Protein AF-A0AAD3SK87-F1 (afdb_monomer)

pLDDT: mean 83.43, std 12.81, range [37.31, 96.31]

InterPro domains:
  IPR001406 Pseudouridine synthase I, TruA [PTHR11142] (6-130)
  IPR020095 Pseudouridine synthase I, TruA, C-terminal [G3DSA:3.30.70.660] (1-138)
  IPR020097 Pseudouridine synthase I, TruA, alpha/beta domain [PF01416] (8-60)
  IPR020103 Pseudouridine synthase, catalytic domain superfamily [SSF55120] (6-70)

Solvent-accessible surface area (backbone atoms only — not comparable to full-atom values): 9864 Å² total; per-residue (Å²): 134,84,86,84,68,90,78,82,90,83,88,86,85,72,97,74,78,61,90,64,43,68,32,27,54,53,24,39,54,51,36,32,76,69,68,46,38,64,74,64,52,71,60,47,59,71,38,93,87,46,89,69,91,65,48,72,41,82,63,84,80,70,73,88,88,77,83,85,83,71,76,74,92,53,91,87,65,82,78,60,69,67,61,55,52,67,77,67,33,66,67,58,53,51,51,52,50,48,45,40,62,71,52,46,45,70,60,41,53,74,60,63,46,63,85,37,74,66,45,35,57,49,52,52,50,45,74,74,68,56,66,68,59,65,72,60,53,50,52,52,50,54,54,49,52,64,48,58,76,69,53,86,129

Mean predicted aligned error: 8.5 Å

Secondary structure (DSSP, 8-state):
---S----------S---TTHHHHHHHHHHHHHTTSS-TTHHHHTTSTT---------STT-------------TT----HHHHHHHT-HHHHHHHHHHIIIIIHHHHGGG--TTSTTHHHHHHHHHHH-PPPHHHHHHHHHHHHHHHTTS--

Structure (mmCIF, N/CA/C/O backbone):
data_AF-A0AAD3SK87-F1
#
_entry.id   AF-A0AAD3SK87-F1
#
loop_
_atom_site.group_PDB
_atom_site.id
_atom_site.type_symbol
_atom_site.label_atom_id
_atom_site.label_alt_id
_atom_site.label_comp_id
_atom_site.label_asym_id
_atom_site.label_entity_id
_atom_site.label_seq_id
_atom_site.pdbx_PDB_ins_code
_atom_site.Cartn_x
_atom_site.Cartn_y
_atom_site.Cartn_z
_atom_site.occupancy
_atom_site.B_iso_or_equiv
_atom_site.auth_seq_id
_atom_site.auth_comp_id
_atom_site.auth_asym_id
_atom_site.auth_atom_id
_atom_site.pdbx_PDB_model_num
ATOM 1 N N . MET A 1 1 ? -19.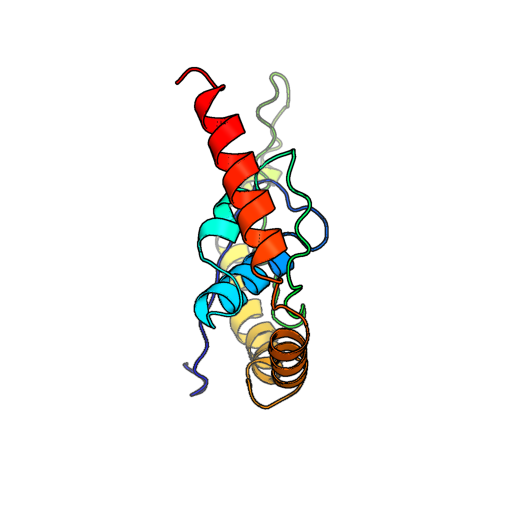352 -12.288 7.293 1.00 37.31 1 MET A N 1
ATOM 2 C CA . MET A 1 1 ? -20.092 -12.486 6.029 1.00 37.31 1 MET A CA 1
ATOM 3 C C . MET A 1 1 ? -19.188 -12.033 4.893 1.00 37.31 1 MET A C 1
ATOM 5 O O . MET A 1 1 ? -18.880 -10.851 4.836 1.00 37.31 1 MET A O 1
ATOM 9 N N . SER A 1 2 ? -18.668 -12.951 4.073 1.00 41.00 2 SER A N 1
ATOM 10 C CA . SER A 1 2 ? -17.832 -12.582 2.925 1.00 41.00 2 SER A CA 1
ATOM 11 C C . SER A 1 2 ? -18.737 -12.087 1.797 1.00 41.00 2 SER A C 1
ATOM 13 O O . SER A 1 2 ? -19.641 -12.788 1.355 1.00 41.00 2 SER A O 1
ATOM 15 N N . LEU A 1 3 ? -18.517 -10.859 1.336 1.00 53.44 3 LEU A N 1
ATOM 16 C CA . LEU A 1 3 ? -19.297 -10.201 0.281 1.00 53.44 3 LEU A CA 1
ATOM 17 C C . LEU A 1 3 ? -19.105 -10.820 -1.126 1.00 53.44 3 LEU A C 1
ATOM 19 O O . LEU A 1 3 ? -19.294 -10.137 -2.122 1.00 53.44 3 LEU A O 1
ATOM 23 N N . GLY A 1 4 ? -18.654 -12.075 -1.251 1.00 61.66 4 GLY A N 1
ATOM 24 C CA . GLY A 1 4 ? -18.281 -12.689 -2.541 1.00 61.66 4 GLY A CA 1
ATOM 25 C C . GLY A 1 4 ? -17.089 -12.021 -3.252 1.00 61.66 4 GLY A C 1
ATOM 26 O O . GLY A 1 4 ? -16.638 -12.488 -4.294 1.00 61.66 4 GLY A O 1
ATOM 27 N N . MET A 1 5 ? -16.552 -10.946 -2.677 1.00 64.06 5 MET A N 1
ATOM 28 C CA . MET A 1 5 ? -15.468 -10.138 -3.220 1.00 64.06 5 MET A CA 1
ATOM 29 C C . MET A 1 5 ? -14.125 -10.758 -2.834 1.00 64.06 5 MET A C 1
ATOM 31 O O . MET A 1 5 ? -13.844 -10.962 -1.652 1.00 64.06 5 MET A O 1
ATOM 35 N N . ARG A 1 6 ? -13.288 -11.069 -3.829 1.00 80.81 6 ARG A N 1
ATOM 36 C CA . ARG A 1 6 ? -11.937 -11.604 -3.609 1.00 80.81 6 ARG A CA 1
ATOM 37 C C . ARG A 1 6 ? -10.969 -10.452 -3.360 1.00 80.81 6 ARG A C 1
ATOM 39 O O . ARG A 1 6 ? -10.445 -9.879 -4.309 1.00 80.81 6 ARG A O 1
ATOM 46 N N . TYR A 1 7 ? -10.727 -10.134 -2.095 1.00 85.50 7 TYR A N 1
ATOM 47 C CA . TYR A 1 7 ? -9.717 -9.163 -1.681 1.00 85.50 7 TYR A CA 1
ATOM 48 C C . TYR A 1 7 ? -8.745 -9.788 -0.678 1.00 85.50 7 TYR A C 1
ATOM 50 O O . TYR A 1 7 ? -9.027 -10.825 -0.077 1.00 85.50 7 TYR A O 1
ATOM 58 N N . VAL A 1 8 ? -7.591 -9.145 -0.508 1.00 88.19 8 VAL A N 1
ATOM 59 C CA . VAL A 1 8 ? -6.614 -9.477 0.532 1.00 88.19 8 VAL A CA 1
ATOM 60 C C . VAL A 1 8 ? -6.527 -8.288 1.474 1.00 88.19 8 VAL A C 1
ATOM 62 O O . VAL A 1 8 ? -6.314 -7.161 1.032 1.00 88.19 8 VAL A O 1
ATOM 65 N N . GLU A 1 9 ? -6.705 -8.535 2.767 1.00 89.38 9 GLU A N 1
ATOM 66 C CA . GLU A 1 9 ? -6.513 -7.521 3.797 1.00 89.38 9 GLU A CA 1
ATOM 67 C C . GLU A 1 9 ? -5.031 -7.444 4.180 1.00 89.38 9 GLU A C 1
ATOM 69 O O . GLU A 1 9 ? -4.396 -8.4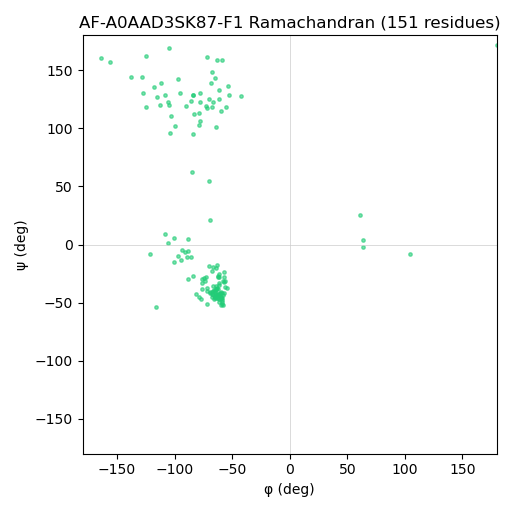60 4.468 1.00 89.38 9 GLU A O 1
ATOM 74 N N . LEU A 1 10 ? -4.473 -6.232 4.170 1.00 92.94 10 LEU A N 1
ATOM 75 C CA . LEU A 1 10 ? -3.097 -5.962 4.577 1.00 92.94 10 LEU A CA 1
ATOM 76 C C . LEU A 1 10 ? -3.115 -5.127 5.855 1.00 92.94 10 LEU A C 1
ATOM 78 O O . LEU A 1 10 ? -3.619 -4.006 5.855 1.00 92.94 10 LEU A O 1
ATOM 82 N N . SER A 1 11 ? -2.527 -5.657 6.926 1.00 93.56 11 SER A N 1
ATOM 83 C CA . SER A 1 11 ? -2.338 -4.930 8.181 1.00 93.56 11 SER A CA 1
ATOM 84 C C . SER A 1 11 ? -0.871 -4.541 8.332 1.00 93.56 11 SER A C 1
ATOM 86 O O . SER A 1 11 ? 0.015 -5.395 8.271 1.00 93.56 11 SER A O 1
ATOM 88 N N . ILE A 1 12 ? -0.610 -3.241 8.480 1.00 94.12 12 ILE A N 1
ATOM 89 C CA . ILE A 1 12 ? 0.737 -2.677 8.599 1.00 94.12 12 ILE A CA 1
ATOM 90 C C . ILE A 1 12 ? 0.790 -1.857 9.884 1.00 94.12 12 ILE A C 1
ATOM 92 O O . ILE A 1 12 ? 0.086 -0.858 10.021 1.00 94.12 12 ILE A O 1
ATOM 96 N N . SER A 1 13 ? 1.669 -2.264 10.795 1.00 92.38 13 SER A N 1
ATOM 97 C CA . SER A 1 13 ? 1.920 -1.583 12.065 1.00 92.38 13 SER A CA 1
ATOM 98 C C . SER A 1 13 ? 3.314 -0.966 12.057 1.00 92.38 13 SER A C 1
ATOM 100 O O . SER A 1 13 ? 4.269 -1.578 11.583 1.00 92.38 13 SER A O 1
ATOM 102 N N . GLY A 1 14 ? 3.439 0.245 12.589 1.00 91.19 14 GLY A N 1
ATOM 103 C CA . GLY A 1 14 ? 4.706 0.963 12.683 1.00 91.19 14 GLY A CA 1
ATOM 104 C C . GLY A 1 14 ? 4.603 2.126 13.663 1.00 91.19 14 GLY A C 1
ATOM 105 O O . GLY A 1 14 ? 3.503 2.569 13.982 1.00 91.19 14 GLY A O 1
ATOM 106 N N . GLU A 1 15 ? 5.747 2.612 14.145 1.00 88.94 15 GLU A N 1
ATOM 107 C CA . GLU A 1 15 ? 5.789 3.739 15.091 1.00 88.94 15 GLU A CA 1
ATOM 108 C C . GLU A 1 15 ? 5.309 5.045 14.450 1.00 88.94 15 GLU A C 1
ATOM 110 O O . GLU A 1 15 ? 4.607 5.841 15.069 1.00 88.94 15 GLU A O 1
ATOM 115 N N . SER A 1 16 ? 5.702 5.275 13.197 1.00 90.50 16 SER A N 1
ATOM 116 C CA . SER A 1 16 ? 5.277 6.422 12.404 1.00 90.50 16 SER A CA 1
ATOM 117 C C . SER A 1 16 ? 5.394 6.118 10.915 1.00 90.50 16 SER A C 1
ATOM 119 O O . SER A 1 16 ? 6.165 5.250 10.500 1.00 90.50 16 SER A O 1
ATOM 121 N N . PHE A 1 17 ? 4.627 6.851 10.111 1.00 93.94 17 PHE A N 1
ATOM 122 C CA . PHE A 1 17 ? 4.660 6.750 8.659 1.00 93.94 17 PHE A CA 1
ATOM 123 C C . PHE A 1 17 ? 4.871 8.131 8.049 1.00 93.94 17 PHE A C 1
ATOM 125 O O . PHE A 1 17 ? 4.169 9.087 8.377 1.00 93.94 17 PHE A O 1
ATOM 132 N N . MET A 1 18 ? 5.827 8.224 7.131 1.00 94.81 18 MET A N 1
ATOM 133 C CA . MET A 1 18 ? 6.011 9.390 6.278 1.00 94.81 18 MET A CA 1
ATOM 134 C C . MET A 1 18 ? 4.894 9.482 5.231 1.00 94.81 18 MET A C 1
ATOM 136 O O . MET A 1 18 ? 4.219 8.496 4.909 1.00 94.81 18 MET A O 1
ATOM 140 N N . LEU A 1 19 ? 4.723 10.673 4.651 1.00 95.75 19 LEU A N 1
ATOM 141 C CA . LEU A 1 19 ? 3.742 10.905 3.594 1.00 95.75 19 LEU A CA 1
ATOM 142 C C . LEU A 1 19 ? 3.916 9.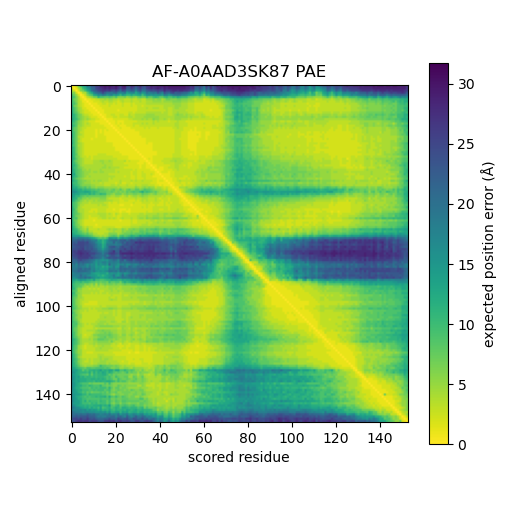887 2.457 1.00 95.75 19 LEU A C 1
ATOM 144 O O . LEU A 1 19 ? 5.012 9.689 1.934 1.00 95.75 19 LEU A O 1
ATOM 148 N N . HIS A 1 20 ? 2.809 9.244 2.080 1.00 95.81 20 HIS A N 1
ATOM 149 C CA . HIS A 1 20 ? 2.734 8.227 1.025 1.00 95.81 20 HIS A CA 1
ATOM 150 C C . HIS A 1 20 ? 3.533 6.935 1.273 1.00 95.81 20 HIS A C 1
ATOM 152 O O . HIS A 1 20 ? 3.530 6.068 0.401 1.00 95.81 20 HIS A O 1
ATOM 158 N N . GLN A 1 21 ? 4.175 6.755 2.433 1.00 94.88 21 GLN A N 1
ATOM 159 C CA . GLN A 1 21 ? 5.062 5.615 2.685 1.00 94.88 21 GLN A CA 1
ATOM 160 C C . GLN A 1 21 ? 4.350 4.270 2.505 1.00 94.88 21 GLN A C 1
ATOM 162 O O . GLN A 1 21 ? 4.793 3.452 1.703 1.00 94.88 21 GLN A O 1
ATOM 167 N N . ILE A 1 22 ? 3.204 4.072 3.166 1.00 96.31 22 ILE A N 1
ATOM 168 C CA . ILE A 1 22 ? 2.428 2.824 3.066 1.00 96.31 22 ILE A CA 1
ATOM 169 C C . ILE A 1 22 ? 1.995 2.559 1.618 1.00 96.31 22 ILE A C 1
ATOM 171 O O . ILE A 1 22 ? 2.162 1.458 1.098 1.00 96.31 22 ILE A O 1
ATOM 175 N N . ARG A 1 23 ? 1.492 3.591 0.933 1.00 96.31 23 ARG A N 1
ATOM 176 C CA . ARG A 1 23 ? 1.023 3.486 -0.456 1.00 96.31 23 ARG A CA 1
ATOM 177 C C . ARG A 1 23 ? 2.159 3.125 -1.419 1.00 96.31 23 ARG A C 1
ATOM 179 O O . ARG A 1 23 ? 1.937 2.341 -2.336 1.00 96.31 23 ARG A O 1
ATOM 186 N N . LYS A 1 24 ? 3.370 3.650 -1.197 1.00 95.06 24 LYS A N 1
ATOM 187 C CA . LYS A 1 24 ? 4.573 3.277 -1.958 1.00 95.06 24 LYS A CA 1
ATOM 188 C C . LYS A 1 24 ? 5.026 1.851 -1.657 1.00 95.06 24 LYS A C 1
ATOM 190 O O . LYS A 1 24 ? 5.376 1.128 -2.584 1.00 95.06 24 LYS A O 1
ATOM 195 N N . MET A 1 25 ? 4.984 1.425 -0.394 1.00 95.31 25 MET A N 1
ATOM 196 C CA . MET A 1 25 ? 5.327 0.051 -0.006 1.00 95.31 25 MET A CA 1
ATOM 197 C C . MET A 1 25 ? 4.412 -0.963 -0.699 1.00 95.31 25 MET A C 1
ATOM 199 O O . MET A 1 25 ? 4.893 -1.869 -1.378 1.00 95.31 25 MET A O 1
ATOM 203 N N . VAL A 1 26 ? 3.094 -0.772 -0.588 1.00 95.19 26 VAL A N 1
ATOM 204 C CA . VAL A 1 26 ? 2.100 -1.662 -1.204 1.00 95.19 26 VAL A CA 1
ATOM 205 C C . VAL A 1 26 ? 2.183 -1.603 -2.730 1.00 95.19 26 VAL A C 1
ATOM 207 O O . VAL A 1 26 ? 2.227 -2.648 -3.375 1.00 95.19 26 VAL A O 1
ATOM 210 N N . GLY A 1 27 ? 2.276 -0.405 -3.317 1.00 94.81 27 GLY A N 1
ATOM 211 C CA . GLY A 1 27 ? 2.389 -0.250 -4.768 1.00 94.81 27 GLY A CA 1
ATOM 212 C C . GLY A 1 27 ? 3.614 -0.961 -5.342 1.00 94.81 27 GLY A C 1
ATOM 213 O O . GLY A 1 27 ? 3.513 -1.639 -6.363 1.00 94.81 27 GLY A O 1
ATOM 214 N N . THR A 1 28 ? 4.756 -0.871 -4.656 1.00 94.38 28 THR A N 1
ATOM 215 C CA . THR A 1 28 ? 5.995 -1.545 -5.076 1.00 94.38 28 THR A CA 1
ATOM 216 C C . THR A 1 28 ? 5.856 -3.061 -4.992 1.00 94.38 28 THR A C 1
ATOM 218 O O . THR A 1 28 ? 6.243 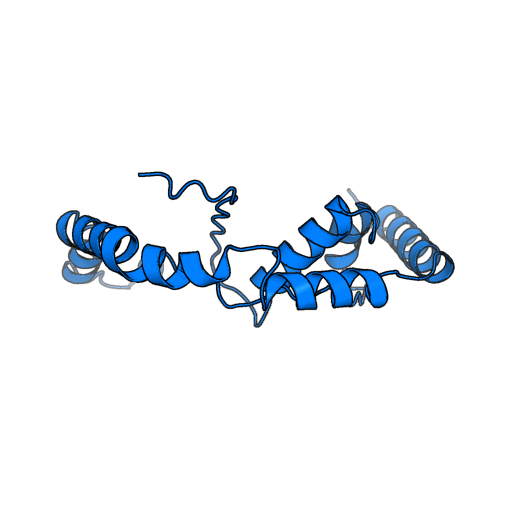-3.759 -5.925 1.00 94.38 28 THR A O 1
ATOM 221 N N . ALA A 1 29 ? 5.257 -3.582 -3.917 1.00 94.06 29 ALA A N 1
ATOM 222 C CA . ALA A 1 29 ? 5.015 -5.016 -3.775 1.00 94.06 29 ALA A CA 1
ATOM 223 C C . ALA A 1 29 ? 4.121 -5.562 -4.904 1.00 94.06 29 ALA A C 1
ATOM 225 O O . ALA A 1 29 ? 4.405 -6.625 -5.460 1.00 94.06 29 ALA A O 1
ATOM 226 N N . VAL A 1 30 ? 3.083 -4.814 -5.294 1.00 93.56 30 VAL A N 1
ATOM 227 C CA . VAL A 1 30 ? 2.227 -5.170 -6.435 1.00 93.56 30 VAL A CA 1
ATOM 228 C C . VAL A 1 30 ? 3.011 -5.129 -7.748 1.00 93.56 30 VAL A C 1
ATOM 230 O O . VAL A 1 30 ? 2.925 -6.077 -8.523 1.00 93.56 30 VAL A O 1
ATOM 233 N N . ALA A 1 31 ? 3.814 -4.090 -7.992 1.00 93.94 31 ALA A N 1
ATOM 234 C CA . ALA A 1 31 ? 4.628 -3.984 -9.205 1.00 93.94 31 ALA A CA 1
ATOM 235 C C . ALA A 1 31 ? 5.636 -5.138 -9.347 1.00 93.94 31 ALA A C 1
ATOM 237 O O . ALA A 1 31 ? 5.756 -5.715 -10.428 1.00 93.94 31 ALA A O 1
ATOM 238 N N . VAL A 1 32 ? 6.293 -5.536 -8.251 1.00 93.50 32 VAL A N 1
ATOM 239 C CA . VAL A 1 32 ? 7.180 -6.712 -8.217 1.00 93.50 32 VAL A CA 1
ATOM 240 C C . VAL A 1 32 ? 6.393 -7.988 -8.507 1.00 93.50 32 VAL A C 1
ATOM 242 O O . VAL A 1 32 ? 6.798 -8.787 -9.347 1.00 93.50 32 VAL A O 1
ATOM 245 N N . LYS A 1 33 ? 5.223 -8.176 -7.880 1.00 92.88 33 LYS A N 1
ATOM 246 C CA . LYS A 1 33 ? 4.390 -9.366 -8.115 1.00 92.88 33 LYS A CA 1
ATOM 247 C C . LYS A 1 33 ? 3.906 -9.482 -9.566 1.00 92.88 33 LYS A C 1
ATOM 249 O O . LYS A 1 33 ? 3.670 -10.593 -10.038 1.00 92.88 33 LYS A O 1
ATOM 254 N N . ARG A 1 34 ? 3.759 -8.352 -10.259 1.00 91.44 34 ARG A N 1
ATOM 255 C CA . ARG A 1 34 ? 3.381 -8.268 -11.676 1.00 91.44 34 ARG A CA 1
ATOM 256 C C . ARG A 1 34 ? 4.577 -8.330 -12.634 1.00 91.44 34 ARG A C 1
ATOM 258 O O . ARG A 1 34 ? 4.373 -8.215 -13.835 1.00 91.44 34 ARG A O 1
ATOM 265 N N . ASN A 1 35 ? 5.793 -8.549 -12.125 1.00 90.62 35 ASN A N 1
ATOM 266 C CA . ASN A 1 35 ? 7.048 -8.585 -12.885 1.00 90.62 35 ASN A CA 1
ATOM 267 C C . ASN A 1 35 ? 7.389 -7.269 -13.613 1.00 90.62 35 ASN A C 1
ATOM 269 O O . ASN A 1 35 ? 8.111 -7.289 -14.605 1.00 90.62 35 ASN A O 1
ATOM 273 N N . LEU A 1 36 ? 6.888 -6.128 -13.130 1.00 90.19 36 LEU A N 1
ATOM 274 C CA . LEU A 1 36 ? 7.225 -4.805 -13.680 1.00 90.19 36 LEU A CA 1
ATOM 275 C C . LEU A 1 36 ? 8.531 -4.254 -13.098 1.00 90.19 36 LEU A C 1
ATOM 277 O O . LEU A 1 36 ? 9.217 -3.455 -13.728 1.00 90.19 36 LEU A O 1
ATOM 281 N N . LEU A 1 37 ? 8.860 -4.674 -11.875 1.00 90.62 37 LEU A N 1
ATOM 282 C CA . LEU A 1 37 ? 10.096 -4.328 -11.185 1.00 90.62 37 LEU A CA 1
ATOM 283 C C . LEU A 1 37 ? 10.782 -5.603 -10.685 1.00 90.62 37 LEU A C 1
ATOM 285 O O . LEU A 1 37 ? 10.091 -6.526 -10.242 1.00 90.62 37 LEU A O 1
ATOM 289 N N . PRO A 1 38 ? 12.125 -5.658 -10.694 1.00 90.88 38 PRO A N 1
ATOM 290 C CA . PRO A 1 38 ? 12.851 -6.780 -10.119 1.00 90.88 38 PRO A CA 1
ATOM 291 C C . PRO A 1 38 ? 12.673 -6.818 -8.599 1.00 90.88 38 PRO A C 1
ATOM 293 O O . PRO A 1 38 ? 12.589 -5.781 -7.940 1.00 90.88 38 PRO A O 1
ATOM 296 N N . THR A 1 39 ? 12.689 -8.015 -8.016 1.00 91.19 39 THR A N 1
ATOM 297 C CA . THR A 1 39 ? 12.572 -8.212 -6.561 1.00 91.19 39 THR A CA 1
ATOM 298 C C . THR A 1 39 ? 13.646 -7.453 -5.774 1.00 91.19 39 THR A C 1
ATOM 300 O O . THR A 1 39 ? 13.383 -6.969 -4.670 1.00 91.19 39 THR A O 1
ATOM 303 N N . ASP A 1 40 ? 14.839 -7.285 -6.351 1.00 89.56 40 ASP A N 1
ATOM 304 C CA . ASP A 1 40 ? 15.954 -6.574 -5.720 1.00 89.56 40 ASP A CA 1
ATOM 305 C C . ASP A 1 40 ? 15.675 -5.086 -5.482 1.00 89.56 40 ASP A C 1
ATOM 307 O O . ASP A 1 40 ? 16.263 -4.494 -4.572 1.00 89.56 40 ASP A O 1
ATOM 311 N N . ILE A 1 41 ? 14.702 -4.496 -6.193 1.00 89.25 41 ILE A N 1
ATOM 312 C CA . ILE A 1 41 ? 14.299 -3.098 -5.998 1.00 89.25 41 ILE A CA 1
ATOM 313 C C . ILE A 1 41 ? 13.875 -2.824 -4.550 1.00 89.25 41 ILE A C 1
ATOM 315 O O . ILE A 1 41 ? 14.118 -1.737 -4.027 1.00 89.25 41 ILE A O 1
ATOM 319 N N . LEU A 1 42 ? 13.294 -3.823 -3.872 1.00 87.94 42 LEU A N 1
ATOM 320 C CA . LEU A 1 42 ? 12.877 -3.713 -2.476 1.00 87.94 42 LEU A CA 1
ATOM 321 C C . LEU A 1 42 ? 14.077 -3.447 -1.565 1.00 87.94 42 LEU A C 1
ATOM 323 O O . LEU A 1 42 ? 13.980 -2.636 -0.651 1.00 87.94 42 LEU A O 1
ATOM 327 N N . LYS A 1 43 ? 15.226 -4.069 -1.848 1.00 87.81 43 LYS A N 1
ATOM 328 C CA . LYS A 1 43 ? 16.468 -3.852 -1.097 1.00 87.81 43 LYS A CA 1
ATOM 329 C C . LYS A 1 43 ? 17.145 -2.558 -1.522 1.00 87.81 43 LYS A C 1
ATOM 331 O O . LYS A 1 43 ? 17.563 -1.775 -0.673 1.00 87.81 43 LYS A O 1
ATOM 336 N N . TRP A 1 44 ? 17.236 -2.315 -2.828 1.00 88.38 44 TRP A N 1
ATOM 337 C CA . TRP A 1 44 ? 17.914 -1.134 -3.360 1.00 88.38 44 TRP A CA 1
ATOM 338 C C . TRP A 1 44 ? 17.225 0.165 -2.944 1.00 88.38 44 TRP A C 1
ATOM 340 O O . TRP A 1 44 ? 17.906 1.126 -2.606 1.00 88.38 44 TRP A O 1
ATOM 350 N N . SER A 1 45 ? 15.893 0.183 -2.857 1.00 87.50 45 SER A N 1
ATOM 351 C CA . SER A 1 45 ? 15.124 1.355 -2.410 1.00 87.50 45 SER A CA 1
ATOM 352 C C . SER A 1 45 ? 15.391 1.785 -0.963 1.00 87.50 45 SER A C 1
ATOM 354 O O . SER A 1 45 ? 15.074 2.915 -0.598 1.00 87.50 45 SER A O 1
ATOM 356 N N . LEU A 1 46 ? 15.983 0.910 -0.143 1.00 85.88 46 LEU A N 1
ATOM 357 C CA . LEU A 1 46 ? 16.358 1.208 1.241 1.00 85.88 46 LEU A CA 1
ATOM 358 C C . LEU A 1 46 ? 17.773 1.789 1.346 1.00 85.88 46 LEU A C 1
ATOM 360 O O . LEU A 1 46 ? 18.170 2.264 2.410 1.00 85.88 46 LEU A O 1
ATOM 364 N N . ASN A 1 47 ? 18.554 1.751 0.263 1.00 84.00 47 ASN A N 1
ATOM 365 C CA . ASN A 1 47 ? 19.906 2.284 0.262 1.00 84.00 47 ASN A CA 1
ATOM 366 C C . ASN A 1 47 ? 19.875 3.815 0.153 1.00 84.00 47 ASN A C 1
ATOM 368 O O . ASN A 1 47 ? 19.266 4.385 -0.750 1.00 84.00 47 ASN A O 1
ATOM 372 N N . LYS A 1 48 ? 20.614 4.489 1.041 1.00 77.56 48 LYS A N 1
ATOM 373 C CA . LYS A 1 48 ? 20.739 5.955 1.088 1.00 77.56 48 LYS A CA 1
ATOM 374 C C . LYS A 1 48 ? 21.245 6.593 -0.211 1.00 77.56 48 LYS A C 1
ATOM 376 O O . LYS A 1 48 ? 21.017 7.779 -0.431 1.00 77.56 48 LYS A O 1
ATOM 381 N N . PHE A 1 49 ? 21.957 5.836 -1.044 1.00 77.38 49 PHE A N 1
ATOM 382 C CA . PHE A 1 49 ? 22.521 6.324 -2.302 1.00 77.38 49 PHE A CA 1
ATOM 383 C C . PHE A 1 49 ? 21.621 6.075 -3.515 1.00 77.38 49 PHE A C 1
ATOM 385 O O . PHE A 1 49 ? 21.929 6.541 -4.609 1.00 77.38 49 PHE A O 1
ATOM 392 N N . SER A 1 50 ? 20.503 5.375 -3.334 1.00 78.31 50 SER A N 1
ATOM 393 C CA . SER A 1 50 ? 19.594 5.020 -4.417 1.00 78.31 50 SER A CA 1
ATOM 394 C C . SER A 1 50 ? 18.351 5.901 -4.361 1.00 78.31 50 SER A C 1
ATOM 396 O O . SER A 1 50 ? 17.602 5.897 -3.387 1.00 78.31 50 SER A O 1
ATOM 398 N N . ARG A 1 51 ? 18.103 6.665 -5.429 1.00 84.19 51 ARG A N 1
ATOM 399 C CA . ARG A 1 51 ? 16.849 7.408 -5.610 1.00 84.19 51 ARG A CA 1
ATOM 400 C C . ARG A 1 51 ? 15.993 6.687 -6.636 1.00 84.19 51 ARG A C 1
ATOM 402 O O . ARG A 1 51 ? 16.172 6.870 -7.833 1.00 84.19 51 ARG A O 1
ATOM 409 N N . ILE A 1 52 ? 15.072 5.867 -6.146 1.00 85.69 52 ILE A N 1
ATOM 410 C CA . ILE A 1 52 ? 14.159 5.087 -6.982 1.00 85.69 52 ILE A CA 1
ATOM 411 C C . ILE A 1 52 ? 12.756 5.683 -6.864 1.00 85.69 52 ILE A C 1
ATOM 413 O O . ILE A 1 52 ? 12.246 5.899 -5.760 1.00 85.69 52 ILE A O 1
ATOM 417 N N . VAL A 1 53 ? 12.125 5.954 -8.006 1.00 87.56 53 VAL A N 1
ATOM 418 C CA . VAL A 1 53 ? 10.724 6.379 -8.054 1.00 87.56 53 VAL A CA 1
ATOM 419 C C . VAL A 1 53 ? 9.850 5.140 -7.895 1.00 87.56 53 VAL A C 1
ATOM 421 O O . VAL A 1 53 ? 9.849 4.258 -8.746 1.00 87.56 53 VAL A O 1
ATOM 424 N N . LEU A 1 54 ? 9.132 5.063 -6.776 1.00 91.25 54 LEU A N 1
ATOM 425 C CA . LEU A 1 54 ? 8.249 3.942 -6.465 1.00 91.25 54 LEU A CA 1
ATOM 426 C C . LEU A 1 54 ? 6.796 4.263 -6.834 1.00 91.25 54 LEU A C 1
ATOM 428 O O . LEU A 1 54 ? 6.352 5.395 -6.597 1.00 91.25 54 LEU A O 1
ATOM 432 N N . PRO A 1 55 ? 6.039 3.277 -7.346 1.00 93.50 55 PRO A N 1
ATOM 433 C CA . PRO A 1 55 ? 4.640 3.461 -7.696 1.00 93.50 55 PRO A CA 1
ATOM 434 C C . PRO A 1 55 ? 3.790 3.753 -6.457 1.00 93.50 55 PRO A C 1
ATOM 436 O O . PRO A 1 55 ? 3.999 3.196 -5.378 1.00 93.50 55 PRO A O 1
ATOM 439 N N . LEU A 1 56 ? 2.800 4.628 -6.620 1.00 94.06 56 LEU A N 1
ATOM 440 C CA . LEU A 1 56 ? 1.914 5.065 -5.546 1.00 94.06 56 LEU A CA 1
ATOM 441 C C . LEU A 1 56 ? 0.561 4.358 -5.664 1.00 94.06 56 LEU A C 1
ATOM 443 O O . LEU A 1 56 ? -0.187 4.657 -6.588 1.00 94.06 56 LEU A O 1
ATOM 447 N N . ALA A 1 57 ? 0.239 3.445 -4.743 1.00 94.75 57 ALA A N 1
ATOM 448 C CA . ALA A 1 57 ? -1.070 2.777 -4.716 1.00 94.75 57 ALA A CA 1
ATOM 449 C C . ALA A 1 57 ? -2.228 3.767 -4.465 1.00 94.75 57 ALA A C 1
ATOM 451 O O . ALA A 1 57 ? -1.975 4.830 -3.894 1.00 94.75 57 ALA A O 1
ATOM 452 N N . PRO A 1 58 ? -3.487 3.456 -4.821 1.00 94.50 58 PRO A N 1
ATOM 453 C CA . PRO A 1 58 ? -4.660 4.262 -4.460 1.00 94.50 58 PRO A CA 1
ATOM 454 C C . PRO A 1 58 ? -4.829 4.412 -2.933 1.00 94.50 58 PRO A C 1
ATOM 456 O O . PRO A 1 58 ? -4.256 3.647 -2.156 1.00 94.50 58 PRO A O 1
ATOM 459 N N . SER A 1 59 ? -5.555 5.437 -2.480 1.00 93.19 59 SER A N 1
ATOM 460 C CA . SER A 1 59 ? -5.760 5.744 -1.046 1.00 93.19 59 SER A CA 1
ATOM 461 C C . SER A 1 59 ? -7.109 5.290 -0.493 1.00 93.19 59 SER A C 1
ATOM 463 O O . SER A 1 59 ? -7.282 5.235 0.718 1.00 93.19 59 SER A O 1
ATOM 465 N N . GLU A 1 60 ? -8.050 4.965 -1.368 1.00 91.69 60 GLU A N 1
ATOM 466 C CA . GLU A 1 60 ? -9.474 4.760 -1.106 1.00 91.69 60 GLU A CA 1
ATOM 467 C C . GLU A 1 60 ? -9.731 3.613 -0.121 1.00 91.69 60 GLU A C 1
ATOM 469 O O . GLU A 1 60 ? -10.711 3.631 0.618 1.00 91.69 60 GLU A O 1
ATOM 474 N N . VAL A 1 61 ? -8.823 2.635 -0.081 1.00 90.62 61 VAL A N 1
ATOM 475 C CA . VAL A 1 61 ? -8.901 1.461 0.800 1.00 90.62 61 VAL A CA 1
ATOM 476 C C . VAL A 1 61 ? -7.920 1.516 1.976 1.00 90.62 61 VAL A C 1
ATOM 478 O O . VAL A 1 61 ? -7.838 0.565 2.751 1.00 90.62 61 VAL A O 1
ATOM 481 N N . LEU A 1 62 ? -7.136 2.593 2.109 1.00 94.12 62 LEU A N 1
ATOM 482 C CA . LEU A 1 62 ? -6.179 2.738 3.202 1.00 94.12 62 LEU A CA 1
ATOM 483 C C . LEU A 1 62 ? -6.898 3.266 4.444 1.00 94.12 62 LEU A C 1
ATOM 485 O O . LEU A 1 62 ? -7.321 4.419 4.489 1.00 94.12 62 LEU A O 1
ATOM 489 N N . LEU A 1 63 ? -6.993 2.423 5.469 1.00 93.44 63 LEU A N 1
ATOM 490 C CA . LEU A 1 63 ? -7.712 2.727 6.700 1.00 93.44 63 LEU A CA 1
ATOM 491 C C . LEU A 1 63 ? -6.762 2.726 7.896 1.00 93.44 63 LEU A C 1
ATOM 493 O O . LEU A 1 63 ? -5.963 1.806 8.071 1.00 93.44 63 LEU A O 1
ATOM 497 N N . LEU A 1 64 ? -6.895 3.731 8.762 1.00 92.94 64 LEU A N 1
ATOM 498 C CA . LEU A 1 64 ? -6.264 3.712 10.077 1.00 92.94 64 LEU A CA 1
ATOM 499 C C . LEU A 1 64 ? -7.100 2.826 11.005 1.00 92.94 64 LEU A C 1
ATOM 501 O O . LEU A 1 64 ? -8.161 3.239 11.467 1.00 92.94 64 LEU A O 1
ATOM 505 N N . ARG A 1 65 ? -6.629 1.601 11.262 1.00 89.88 65 ARG A N 1
ATOM 506 C CA . ARG A 1 65 ? -7.367 0.621 12.075 1.00 89.88 65 ARG A CA 1
ATOM 507 C C . ARG A 1 65 ? -7.315 0.897 13.578 1.00 89.88 65 ARG A C 1
ATOM 509 O O . ARG A 1 65 ? -8.245 0.540 14.297 1.00 89.88 65 ARG A O 1
ATOM 516 N N . GLY A 1 66 ? -6.232 1.506 14.043 1.00 87.00 66 GLY A N 1
ATOM 517 C CA . GLY A 1 66 ? -6.011 1.814 15.447 1.00 87.00 66 GLY A CA 1
ATOM 518 C C . GLY A 1 66 ? -4.673 2.507 15.660 1.00 87.00 66 GLY A C 1
ATOM 519 O O . GLY A 1 66 ? -3.861 2.627 14.741 1.00 87.00 66 GLY A O 1
ATOM 520 N N . ASN A 1 67 ? -4.457 2.973 16.880 1.00 85.38 67 ASN A N 1
ATOM 521 C CA . ASN A 1 67 ? -3.225 3.599 17.328 1.00 85.38 67 ASN A CA 1
ATOM 522 C C . ASN A 1 67 ? -2.869 3.104 18.731 1.00 85.38 67 ASN A C 1
ATOM 524 O O . ASN A 1 67 ? -3.740 2.877 19.566 1.00 85.38 67 ASN A O 1
ATOM 528 N N . ASP A 1 68 ? -1.573 2.943 18.983 1.00 78.31 68 ASP A N 1
ATOM 529 C CA . ASP A 1 68 ? -1.070 2.606 20.310 1.00 78.31 68 ASP A CA 1
ATOM 530 C C . ASP A 1 68 ? -0.548 3.875 20.987 1.00 78.31 68 ASP A C 1
ATOM 532 O O . ASP A 1 68 ? 0.546 4.368 20.699 1.00 78.31 68 ASP A O 1
ATOM 536 N N . PHE A 1 69 ? -1.350 4.418 21.900 1.00 71.94 69 PHE A N 1
ATOM 537 C CA . PHE A 1 69 ? -0.925 5.490 22.792 1.00 71.94 69 PHE A CA 1
ATOM 538 C C . PHE A 1 69 ? -0.218 4.912 24.018 1.00 71.94 69 PHE A C 1
ATOM 540 O O . PHE A 1 69 ? -0.646 5.102 25.159 1.00 71.94 69 PHE A O 1
ATOM 547 N N . SER A 1 70 ? 0.904 4.228 23.811 1.00 63.34 70 SER A N 1
ATOM 548 C CA . SER A 1 70 ? 1.774 3.891 24.929 1.00 63.34 70 SER A CA 1
ATOM 549 C C . SER A 1 70 ? 2.388 5.190 25.467 1.00 63.34 70 SER A C 1
ATOM 551 O O . SER A 1 70 ? 3.066 5.945 24.764 1.00 63.34 70 SER A O 1
ATOM 553 N N . ALA A 1 71 ? 2.107 5.516 26.732 1.00 56.19 71 ALA A N 1
ATOM 554 C CA . ALA A 1 71 ? 2.724 6.668 27.379 1.00 56.19 71 ALA A CA 1
ATOM 555 C C . ALA A 1 71 ? 4.247 6.510 27.285 1.00 56.19 71 ALA A C 1
ATOM 557 O O . ALA A 1 71 ? 4.786 5.531 27.819 1.00 56.19 71 ALA A O 1
ATOM 558 N N . ARG A 1 72 ? 4.925 7.455 26.604 1.00 57.31 72 ARG A N 1
ATOM 559 C CA . ARG A 1 72 ? 6.388 7.449 26.438 1.00 57.31 72 ARG A CA 1
ATOM 560 C C . ARG A 1 72 ? 7.022 7.062 27.769 1.00 57.31 72 ARG A C 1
ATOM 562 O O . ARG A 1 72 ? 6.701 7.670 28.794 1.00 57.31 72 ARG A O 1
ATOM 569 N N . LYS A 1 73 ? 7.907 6.061 27.759 1.00 57.38 73 LYS A N 1
ATOM 570 C CA . LYS A 1 73 ? 8.679 5.619 28.932 1.00 57.38 73 LYS A CA 1
ATOM 571 C C . LYS A 1 73 ? 9.731 6.680 29.301 1.00 57.38 73 LYS A C 1
ATOM 573 O O . LYS A 1 73 ? 10.919 6.398 29.325 1.00 57.38 73 LYS A O 1
ATOM 578 N N . GLN A 1 74 ? 9.312 7.924 29.513 1.00 55.88 74 GLN A N 1
ATOM 579 C CA . GLN A 1 74 ? 10.172 8.973 30.039 1.00 55.88 74 GLN A CA 1
ATOM 580 C C . GLN A 1 74 ? 10.181 8.872 31.569 1.00 55.88 74 GLN A C 1
ATOM 582 O O . GLN A 1 74 ? 9.102 8.821 32.176 1.00 55.88 74 GLN A O 1
ATOM 587 N N . PRO A 1 75 ? 11.362 8.834 32.209 1.00 48.34 75 PRO A N 1
ATOM 588 C CA . PRO A 1 75 ? 11.450 8.888 33.662 1.00 48.34 75 PRO A CA 1
ATOM 589 C C . PRO A 1 75 ? 10.850 10.217 34.147 1.00 48.34 75 PRO A C 1
ATOM 591 O O . PRO A 1 75 ? 11.226 11.283 33.670 1.00 48.34 75 PRO A O 1
ATOM 594 N N . GLY A 1 76 ? 9.873 10.149 35.056 1.00 59.78 76 GLY A N 1
ATOM 595 C CA . GLY A 1 76 ? 9.200 11.324 35.632 1.00 59.78 76 GLY A CA 1
ATOM 596 C C . GLY A 1 76 ? 7.789 11.613 35.107 1.00 59.78 76 GLY A C 1
ATOM 597 O O . GLY A 1 76 ? 7.088 12.442 35.688 1.00 59.78 76 GLY A O 1
ATOM 598 N N . ASN A 1 77 ? 7.316 10.908 34.074 1.00 59.00 77 ASN A N 1
ATOM 599 C CA . ASN A 1 77 ? 5.951 11.097 33.587 1.00 59.00 77 ASN A CA 1
ATOM 600 C C . ASN A 1 77 ? 4.950 10.374 34.510 1.00 59.00 77 ASN A C 1
ATOM 602 O O . ASN A 1 77 ? 4.848 9.145 34.494 1.00 59.00 77 ASN A O 1
ATOM 606 N N . LYS A 1 78 ? 4.201 11.127 35.329 1.00 58.34 78 LYS A N 1
ATOM 607 C CA . LYS A 1 78 ? 3.072 10.587 36.105 1.00 58.34 78 LYS A CA 1
ATOM 608 C C . LYS A 1 78 ? 2.002 10.096 35.125 1.00 58.34 78 LYS A C 1
ATOM 610 O O . LYS A 1 78 ? 1.262 10.892 34.551 1.00 58.34 78 LYS A O 1
ATOM 615 N N . ARG A 1 79 ? 1.948 8.780 34.902 1.00 58.09 79 ARG A N 1
ATOM 616 C CA . ARG A 1 79 ? 0.928 8.128 34.069 1.00 58.09 79 ARG A CA 1
ATOM 617 C C . ARG A 1 79 ? -0.450 8.411 34.666 1.00 58.09 79 ARG A C 1
ATOM 619 O O . ARG A 1 79 ? -0.726 7.984 35.783 1.00 58.09 79 ARG A O 1
ATOM 626 N N . ARG A 1 80 ? -1.304 9.143 33.944 1.00 62.09 80 ARG A N 1
ATOM 627 C CA . ARG A 1 80 ? -2.697 9.348 34.361 1.00 62.09 80 ARG A CA 1
ATOM 628 C C . ARG A 1 80 ? -3.451 8.019 34.201 1.00 62.09 80 ARG A C 1
ATOM 630 O O . ARG A 1 80 ? -3.422 7.478 33.095 1.00 62.09 80 ARG A O 1
ATOM 637 N N . PRO A 1 81 ? -4.114 7.494 35.247 1.00 62.25 81 PRO A N 1
ATOM 638 C CA . PRO A 1 81 ? -4.819 6.208 35.191 1.00 62.25 81 PRO A CA 1
ATOM 639 C C . PRO A 1 81 ? -5.844 6.140 34.052 1.00 62.25 81 PRO A C 1
ATOM 641 O O . PRO A 1 81 ? -5.941 5.137 33.354 1.00 62.25 81 PRO A O 1
ATOM 644 N N . GLU A 1 82 ? -6.527 7.256 33.804 1.00 64.94 82 GLU A N 1
ATOM 645 C CA . GLU A 1 82 ? -7.568 7.416 32.782 1.00 64.94 82 GLU A CA 1
ATOM 646 C C . GLU A 1 82 ? -7.074 7.101 31.360 1.00 64.94 82 GLU A C 1
ATOM 648 O O . GLU A 1 82 ? -7.814 6.571 30.534 1.00 64.94 82 GLU A O 1
ATOM 653 N N . MET A 1 83 ? -5.790 7.352 31.087 1.00 60.94 83 MET A N 1
ATOM 654 C CA . MET A 1 83 ? -5.171 7.103 29.784 1.00 60.94 83 MET A CA 1
ATOM 655 C C . MET A 1 83 ? -4.968 5.601 29.522 1.00 60.94 83 MET A C 1
ATOM 657 O O . MET A 1 83 ? -5.016 5.166 28.378 1.00 60.94 83 MET A O 1
ATOM 661 N N . HIS A 1 84 ? -4.797 4.794 30.575 1.00 60.38 84 HIS A N 1
ATOM 662 C CA . HIS A 1 84 ? -4.735 3.334 30.468 1.00 60.38 84 HIS A CA 1
ATOM 663 C C . HIS A 1 84 ? -6.129 2.729 30.254 1.00 60.38 84 HIS A C 1
ATOM 665 O O . HIS A 1 84 ? -6.289 1.786 29.477 1.00 60.38 84 HIS A O 1
ATOM 671 N N . THR A 1 85 ? -7.141 3.293 30.919 1.00 59.00 85 THR A N 1
ATOM 672 C CA . THR A 1 85 ? -8.533 2.838 30.829 1.00 59.00 85 THR A CA 1
ATOM 673 C C . THR A 1 85 ? -9.102 3.030 29.425 1.00 59.00 85 THR A C 1
ATOM 675 O O . THR A 1 85 ? -9.751 2.125 28.913 1.00 59.00 85 THR A O 1
ATOM 678 N N . LEU A 1 86 ? -8.810 4.157 28.766 1.00 61.34 86 LEU A N 1
ATOM 679 C CA . LEU A 1 86 ? -9.292 4.433 27.406 1.00 61.34 86 LEU A CA 1
ATOM 680 C C . LEU A 1 86 ? -8.641 3.533 26.344 1.00 61.34 86 LEU A C 1
ATOM 682 O O . LEU A 1 86 ? -9.331 3.036 25.461 1.00 61.34 86 LEU A O 1
ATOM 686 N N . VAL A 1 87 ? -7.330 3.291 26.442 1.00 62.97 87 VAL A N 1
ATOM 687 C CA . VAL A 1 87 ? -6.580 2.494 25.450 1.00 62.97 87 VAL A CA 1
ATOM 688 C C . VAL A 1 87 ? -6.875 0.993 25.571 1.00 62.97 87 VAL A C 1
ATOM 690 O O . VAL A 1 87 ? -6.819 0.276 24.579 1.00 62.97 87 VAL A O 1
ATOM 693 N N . SER A 1 88 ? -7.216 0.512 26.771 1.00 67.00 88 SER A N 1
ATOM 694 C CA . SER A 1 88 ? -7.428 -0.921 27.044 1.00 67.00 88 SER A CA 1
ATOM 695 C C . SER A 1 88 ? -8.897 -1.307 27.266 1.00 67.00 88 SER A C 1
ATOM 697 O O . SER A 1 88 ? -9.173 -2.430 27.696 1.00 67.00 88 SER A O 1
ATOM 699 N N . SER A 1 89 ? -9.849 -0.397 27.025 1.00 78.38 89 SER A N 1
ATOM 700 C CA . SER A 1 89 ? -11.268 -0.695 27.241 1.00 78.38 89 SER A CA 1
ATOM 701 C C . SER A 1 89 ? -11.802 -1.639 26.165 1.00 78.38 89 SER A C 1
ATOM 703 O O . SER A 1 89 ? -11.847 -1.306 24.980 1.00 78.38 89 SER A O 1
ATOM 705 N N . LYS A 1 90 ? -12.270 -2.816 26.596 1.00 83.81 90 LYS A N 1
ATOM 706 C CA . LYS A 1 90 ? -12.894 -3.819 25.720 1.00 83.81 90 LYS A CA 1
ATOM 707 C C . LYS A 1 90 ? -14.161 -3.299 25.041 1.00 83.81 90 LYS A C 1
ATOM 709 O O . LYS A 1 90 ? -14.431 -3.672 23.907 1.00 83.81 90 LYS A O 1
ATOM 714 N N . GLU A 1 91 ? -14.914 -2.437 25.718 1.00 86.44 91 GLU A N 1
ATOM 715 C CA . GLU A 1 91 ? -16.156 -1.846 25.202 1.00 86.44 91 GLU A CA 1
ATOM 716 C C . GLU A 1 91 ? -15.871 -0.905 24.029 1.00 86.44 91 GLU A C 1
ATOM 718 O O . GLU A 1 91 ? -16.547 -0.960 23.004 1.00 86.44 91 GLU A O 1
ATOM 723 N N . ILE A 1 92 ? -14.816 -0.091 24.150 1.00 85.31 92 ILE A N 1
ATOM 724 C CA . ILE A 1 92 ? -14.381 0.810 23.079 1.00 85.31 92 ILE A CA 1
ATOM 725 C C . ILE A 1 92 ? -13.907 -0.007 21.876 1.00 85.31 92 ILE A C 1
ATOM 727 O O . ILE A 1 92 ? -14.323 0.272 20.756 1.00 85.31 92 ILE A O 1
ATOM 731 N N . ILE A 1 93 ? -13.090 -1.041 22.099 1.00 86.75 93 ILE A N 1
ATOM 732 C CA . ILE A 1 93 ? -12.615 -1.926 21.025 1.00 86.75 93 ILE A CA 1
ATOM 733 C C . ILE A 1 93 ? -13.799 -2.589 20.308 1.00 86.75 93 ILE A C 1
ATOM 735 O O . ILE A 1 93 ? -13.858 -2.560 19.082 1.00 86.75 93 ILE A O 1
ATOM 739 N N . ALA A 1 94 ? -14.777 -3.108 21.055 1.00 91.06 94 ALA A N 1
ATOM 740 C CA . ALA A 1 94 ? -15.973 -3.718 20.479 1.00 91.06 94 ALA A CA 1
ATOM 741 C C . ALA A 1 94 ? -16.782 -2.723 19.629 1.00 91.06 94 ALA A C 1
ATOM 743 O O . ALA A 1 94 ? -17.199 -3.061 18.524 1.00 91.06 94 ALA A O 1
ATOM 744 N N . SER A 1 95 ? -16.946 -1.485 20.101 1.00 91.56 95 SER A N 1
ATOM 745 C CA . SER A 1 95 ? -17.637 -0.432 19.349 1.00 91.56 95 SER A CA 1
ATOM 746 C C . SER A 1 95 ? -16.880 -0.022 18.078 1.00 91.56 95 SER A C 1
ATOM 748 O O . SER A 1 95 ? -17.492 0.180 17.029 1.00 91.56 95 SER A O 1
ATOM 750 N N . VAL A 1 96 ? -15.544 0.049 18.128 1.00 91.19 96 VAL A N 1
ATOM 751 C CA . VAL A 1 96 ? -14.701 0.311 16.947 1.00 91.19 96 VAL A CA 1
ATOM 752 C C . VAL A 1 96 ? -14.831 -0.816 15.921 1.00 91.19 96 VAL A C 1
ATOM 754 O O . VAL A 1 96 ? -14.946 -0.547 14.724 1.00 91.19 96 VAL A O 1
ATOM 757 N N . ASP A 1 97 ? -14.838 -2.068 16.373 1.00 92.19 97 ASP A N 1
ATOM 758 C CA . ASP A 1 97 ? -14.973 -3.244 15.512 1.00 92.19 97 ASP A CA 1
ATOM 759 C C . ASP A 1 97 ? -16.363 -3.319 14.869 1.00 92.19 97 ASP A C 1
ATOM 761 O O . ASP A 1 97 ? -16.486 -3.589 13.671 1.00 92.19 97 ASP A O 1
ATOM 765 N N . GLU A 1 98 ? -17.408 -3.006 15.636 1.00 95.12 98 GLU A N 1
ATOM 766 C CA . GLU A 1 98 ? -18.775 -2.890 15.135 1.00 95.12 98 GLU A CA 1
ATOM 767 C C . GLU A 1 98 ? -18.884 -1.782 14.086 1.00 95.12 98 GLU A C 1
ATOM 769 O O . GLU A 1 98 ? -19.427 -2.014 13.004 1.00 95.12 98 GLU A O 1
ATOM 774 N N . PHE A 1 99 ? -18.327 -0.597 14.347 1.00 94.25 99 PHE A N 1
ATOM 775 C CA . PHE A 1 99 ? -18.307 0.504 13.384 1.00 94.25 99 PHE A CA 1
ATOM 776 C C . PHE A 1 99 ? -17.544 0.135 12.105 1.00 94.25 99 PHE A C 1
ATOM 778 O O . PHE A 1 99 ? -18.000 0.416 10.992 1.00 94.25 99 PHE A O 1
ATOM 785 N N . TYR A 1 100 ? -16.400 -0.539 12.244 1.00 92.44 100 TYR A N 1
ATOM 786 C CA . TYR A 1 100 ? -15.628 -1.027 11.108 1.00 92.44 100 TYR A CA 1
ATOM 787 C C . TYR A 1 100 ? -16.460 -1.977 10.236 1.00 92.44 100 TYR A C 1
ATOM 789 O O . TYR A 1 100 ? -16.551 -1.776 9.023 1.00 92.44 100 TYR A O 1
ATOM 797 N N . ALA A 1 101 ? -17.114 -2.969 10.842 1.00 91.88 101 ALA A N 1
ATOM 798 C CA . ALA A 1 101 ? -17.885 -3.973 10.117 1.00 91.88 101 ALA A CA 1
ATOM 799 C C . ALA A 1 101 ? -19.198 -3.425 9.528 1.00 91.88 101 ALA A C 1
ATOM 801 O O . ALA A 1 101 ? -19.562 -3.781 8.407 1.00 91.88 101 ALA A O 1
ATOM 802 N N . SER A 1 102 ? -19.909 -2.571 10.267 1.00 93.75 102 SER A N 1
ATOM 803 C CA . SER A 1 102 ? -21.250 -2.093 9.902 1.00 93.75 102 SER A CA 1
ATOM 804 C C . SER A 1 102 ? -21.245 -0.846 9.017 1.00 93.75 102 SER A C 1
ATOM 806 O O . SER A 1 102 ? -22.150 -0.680 8.198 1.00 93.75 102 SER A O 1
ATOM 808 N N . VAL A 1 103 ? -20.234 0.023 9.141 1.00 93.00 103 VAL A N 1
ATOM 809 C CA . VAL A 1 103 ? -20.191 1.316 8.440 1.00 93.00 103 VAL A CA 1
ATOM 810 C C . VAL A 1 103 ? -19.037 1.392 7.449 1.00 93.00 103 VAL A C 1
ATOM 812 O O . VAL A 1 103 ? -19.270 1.699 6.278 1.00 93.00 103 VAL A O 1
ATOM 815 N N . LEU A 1 104 ? -17.799 1.125 7.880 1.00 91.75 104 LEU A N 1
ATOM 816 C CA . LEU A 1 104 ? -16.631 1.310 7.010 1.00 91.75 104 LEU A CA 1
ATOM 817 C C . LEU A 1 104 ? -16.565 0.255 5.909 1.00 91.75 104 LEU A C 1
ATOM 819 O O . LEU A 1 104 ? -16.465 0.610 4.734 1.00 91.75 104 LEU A O 1
ATOM 823 N N . LEU A 1 105 ? -16.659 -1.027 6.260 1.00 88.75 105 LEU A N 1
ATOM 824 C CA . LEU A 1 105 ? -16.505 -2.120 5.304 1.00 88.75 105 LEU A CA 1
ATOM 825 C C . LEU A 1 105 ? -17.516 -2.036 4.140 1.00 88.75 105 LEU A C 1
ATOM 827 O O . LEU A 1 105 ? -17.076 -2.148 2.996 1.00 88.75 105 LEU A O 1
ATOM 831 N N . PRO A 1 106 ? -18.818 -1.737 4.345 1.00 90.06 106 PRO A N 1
ATOM 832 C CA . PRO A 1 106 ? -19.769 -1.562 3.239 1.00 90.06 106 PRO A CA 1
ATOM 833 C C . PRO A 1 106 ? -19.520 -0.323 2.367 1.00 90.06 106 PRO A C 1
ATOM 835 O O . PRO A 1 106 ? -19.990 -0.251 1.231 1.00 90.06 106 PRO A O 1
ATOM 838 N N . ARG A 1 107 ? -18.830 0.695 2.892 1.00 90.88 107 ARG A N 1
ATOM 839 C CA . ARG A 1 107 ? -18.457 1.892 2.123 1.00 90.88 107 ARG A CA 1
ATOM 840 C C . ARG A 1 107 ? -17.209 1.635 1.292 1.00 90.88 107 ARG A C 1
ATOM 842 O O . ARG A 1 107 ? -17.182 2.008 0.124 1.00 90.88 107 ARG A O 1
ATOM 849 N N . VAL A 1 108 ? -16.223 0.969 1.885 1.00 89.12 108 VAL A N 1
ATOM 850 C CA . VAL A 1 108 ? -14.944 0.635 1.251 1.00 89.12 108 VAL A CA 1
ATOM 851 C C . VAL A 1 108 ? -15.105 -0.489 0.234 1.00 89.12 108 VAL A C 1
ATOM 853 O O . VAL A 1 108 ? -14.439 -0.468 -0.795 1.00 89.12 108 VAL A O 1
ATOM 856 N N . SER A 1 109 ? -16.037 -1.421 0.452 1.00 87.88 109 SER A N 1
ATOM 857 C CA . SER A 1 109 ? -16.301 -2.525 -0.477 1.00 87.88 109 SER A CA 1
ATOM 858 C C . SER A 1 109 ? -16.656 -2.058 -1.887 1.00 87.88 109 SER A C 1
ATOM 860 O O . SER A 1 109 ? -16.324 -2.742 -2.849 1.00 87.88 109 SER A O 1
ATOM 862 N N . LYS A 1 110 ? -17.242 -0.864 -2.026 1.00 88.06 110 LYS A N 1
ATOM 863 C CA . LYS A 1 110 ? -17.531 -0.235 -3.324 1.00 88.06 110 LYS A CA 1
ATOM 864 C C . LYS A 1 110 ? -16.278 0.038 -4.155 1.00 88.06 110 LYS A C 1
ATOM 866 O O . LYS A 1 110 ? -16.367 0.098 -5.371 1.00 88.06 110 LYS A O 1
ATOM 871 N N . PHE A 1 111 ? -15.131 0.187 -3.499 1.00 89.12 111 PHE A N 1
ATOM 872 C CA . PHE A 1 111 ? -13.834 0.426 -4.124 1.00 89.12 111 PHE A CA 1
ATOM 873 C C . PHE A 1 111 ? -12.985 -0.842 -4.215 1.00 89.12 111 PHE A C 1
ATOM 875 O O . PHE A 1 111 ? -11.821 -0.743 -4.566 1.00 89.12 111 PHE A O 1
ATOM 882 N N . LEU A 1 112 ? -13.496 -2.024 -3.852 1.00 86.81 112 LEU A N 1
ATOM 883 C CA . LEU A 1 112 ? -12.718 -3.270 -3.913 1.00 86.81 112 LEU A CA 1
ATOM 884 C C . LEU A 1 112 ? -12.815 -3.975 -5.273 1.00 86.81 112 LEU A C 1
ATOM 886 O O . LEU A 1 112 ? -12.129 -4.975 -5.476 1.00 86.81 112 LEU A O 1
ATOM 890 N N . ASP A 1 113 ? -13.651 -3.482 -6.190 1.00 87.81 113 ASP A N 1
ATOM 891 C CA . ASP A 1 113 ? -13.738 -4.032 -7.540 1.00 87.81 113 ASP A CA 1
ATOM 892 C C . ASP A 1 113 ? -12.473 -3.660 -8.342 1.00 87.81 113 ASP A C 1
ATOM 894 O O . ASP A 1 113 ? -12.212 -2.473 -8.561 1.00 87.81 113 ASP A O 1
ATOM 898 N N . PRO A 1 114 ? -11.666 -4.644 -8.786 1.00 85.38 114 PRO A N 1
ATOM 899 C CA . PRO A 1 114 ? -10.447 -4.372 -9.542 1.00 85.38 114 PRO A CA 1
ATOM 900 C C . PRO A 1 114 ? -10.713 -3.840 -10.958 1.00 85.38 114 PRO A C 1
ATOM 902 O O . PRO A 1 114 ? -9.805 -3.289 -11.579 1.00 85.38 114 PRO A O 1
ATOM 905 N N .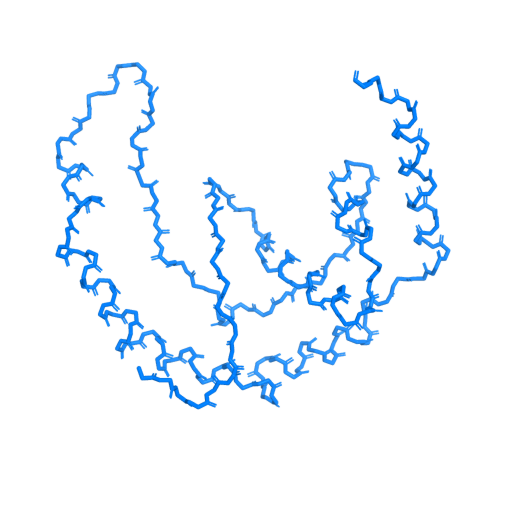 SER A 1 115 ? -11.922 -4.034 -11.493 1.00 87.00 115 SER A N 1
ATOM 906 C CA . SER A 1 115 ? -12.314 -3.591 -12.834 1.00 87.00 115 SER A CA 1
ATOM 907 C C . SER A 1 115 ? -12.816 -2.146 -12.874 1.00 87.00 115 SER A C 1
ATOM 909 O O . SER A 1 115 ? -12.922 -1.564 -13.957 1.00 87.00 115 SER A O 1
ATOM 911 N N . GLU A 1 116 ? -13.046 -1.549 -11.707 1.00 89.25 116 GLU A N 1
ATOM 912 C CA . GLU A 1 116 ? -13.532 -0.185 -11.549 1.00 89.25 116 GLU A CA 1
ATOM 913 C C . GLU A 1 116 ? -12.428 0.785 -11.104 1.00 89.25 116 GLU A C 1
ATOM 915 O O . GLU A 1 116 ? -11.301 0.411 -10.757 1.00 89.25 116 GLU A O 1
ATOM 920 N N . SER A 1 117 ? -12.749 2.077 -11.157 1.00 88.00 117 SER A N 1
ATOM 921 C CA . SER A 1 117 ? -11.896 3.137 -10.613 1.00 88.00 117 SER A CA 1
ATOM 922 C C . SER A 1 117 ? -11.850 3.046 -9.076 1.00 88.00 117 SER A C 1
ATOM 924 O O . SER A 1 117 ? -12.885 2.787 -8.456 1.00 88.00 117 SER A O 1
ATOM 926 N N .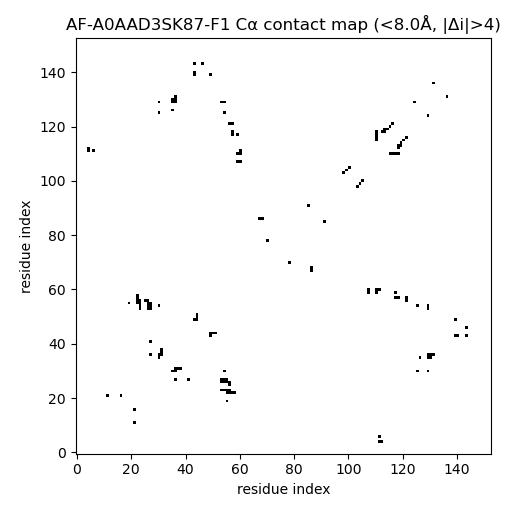 PRO A 1 118 ? -10.688 3.240 -8.421 1.00 92.31 118 PRO A N 1
ATOM 927 C CA . PRO A 1 118 ? -9.403 3.698 -8.970 1.00 92.31 118 PRO A CA 1
ATOM 928 C C . PRO A 1 118 ? -8.465 2.569 -9.435 1.00 92.31 118 PRO A C 1
ATOM 930 O O . PRO A 1 118 ? -7.403 2.845 -9.994 1.00 92.31 118 PRO A O 1
ATOM 933 N N . TRP A 1 119 ? -8.800 1.298 -9.193 1.00 91.00 119 TRP A N 1
ATOM 934 C CA . TRP A 1 119 ? -7.871 0.180 -9.393 1.00 91.00 119 TRP A CA 1
ATOM 935 C C . TRP A 1 119 ? -7.523 -0.064 -10.847 1.00 91.00 119 TRP A C 1
ATOM 937 O O . TRP A 1 119 ? -6.342 -0.214 -11.154 1.00 91.00 119 TRP A O 1
ATOM 947 N N . ARG A 1 120 ? -8.518 -0.063 -11.740 1.00 92.44 120 ARG A N 1
ATOM 948 C CA . ARG A 1 120 ? -8.283 -0.257 -13.176 1.00 92.44 120 ARG A CA 1
ATOM 949 C C . ARG A 1 120 ? -7.346 0.812 -13.732 1.00 92.44 120 ARG A C 1
ATOM 951 O O . ARG A 1 120 ? -6.382 0.500 -14.424 1.00 92.44 120 ARG A O 1
ATOM 958 N N . GLU A 1 121 ? -7.615 2.073 -13.409 1.00 93.19 121 GLU A N 1
ATOM 959 C CA . GLU A 1 121 ? -6.808 3.212 -13.858 1.00 93.19 121 GLU A CA 1
ATOM 960 C C . GLU A 1 121 ? -5.388 3.147 -13.302 1.00 93.19 121 GLU A C 1
ATOM 962 O O . GLU A 1 121 ? -4.414 3.333 -14.034 1.00 93.19 121 GLU A O 1
ATOM 967 N N . TRP A 1 122 ? -5.261 2.825 -12.017 1.00 94.44 122 TRP A N 1
ATOM 968 C CA . TRP A 1 122 ? -3.967 2.673 -11.377 1.00 94.44 122 TRP A CA 1
ATOM 969 C C . TRP A 1 122 ? -3.155 1.523 -11.976 1.00 94.44 122 TRP A C 1
ATOM 971 O O . TRP A 1 122 ? -1.976 1.706 -12.259 1.00 94.44 122 TRP A O 1
ATOM 981 N N . VAL A 1 123 ? -3.776 0.367 -12.222 1.00 93.00 123 VAL A N 1
ATOM 982 C CA . VAL A 1 123 ? -3.149 -0.796 -12.868 1.00 93.00 123 VAL A CA 1
ATOM 983 C C . VAL A 1 123 ? -2.655 -0.447 -14.268 1.00 93.00 123 VAL A C 1
ATOM 985 O O . VAL A 1 123 ? -1.503 -0.740 -14.582 1.00 93.00 123 VAL A O 1
ATOM 988 N N . ASN A 1 124 ? -3.478 0.231 -15.069 1.00 92.88 124 ASN A N 1
ATOM 989 C CA . ASN A 1 124 ? -3.092 0.674 -16.408 1.00 92.88 124 ASN A CA 1
ATOM 990 C C . ASN A 1 124 ? -1.911 1.655 -16.356 1.00 92.88 124 ASN A C 1
ATOM 992 O O . ASN A 1 124 ? -0.965 1.541 -17.133 1.00 92.88 124 ASN A O 1
ATOM 996 N N . SER A 1 125 ? -1.941 2.603 -15.414 1.00 92.00 125 SER A N 1
ATOM 997 C CA . SER A 1 125 ? -0.838 3.542 -15.195 1.00 92.00 125 SER A CA 1
ATOM 998 C C . SER A 1 125 ? 0.436 2.830 -14.735 1.00 92.00 125 SER A C 1
ATOM 1000 O O . SER A 1 125 ? 1.533 3.178 -15.173 1.00 92.00 125 SER A O 1
ATOM 1002 N N . LEU A 1 126 ? 0.297 1.806 -13.891 1.00 91.94 126 LEU A N 1
ATOM 1003 C CA . LEU A 1 126 ? 1.408 0.997 -13.414 1.00 91.94 126 LEU A CA 1
ATOM 1004 C C . LEU A 1 126 ? 2.098 0.287 -14.584 1.00 91.94 126 LEU A C 1
ATOM 1006 O O . LEU A 1 126 ? 3.315 0.395 -14.722 1.00 91.94 126 LEU A O 1
ATOM 1010 N N . ASP A 1 127 ? 1.324 -0.372 -15.443 1.00 90.00 127 ASP A N 1
ATOM 1011 C CA . ASP A 1 127 ? 1.844 -1.137 -16.580 1.00 90.00 127 ASP A CA 1
ATOM 1012 C C . ASP A 1 127 ? 2.507 -0.230 -17.627 1.00 90.00 127 ASP A C 1
ATOM 1014 O O . ASP A 1 127 ? 3.527 -0.596 -18.208 1.00 90.00 127 ASP A O 1
ATOM 1018 N N . ALA A 1 128 ? 1.971 0.976 -17.835 1.00 88.62 128 ALA A N 1
ATOM 1019 C CA . ALA A 1 128 ? 2.512 1.928 -18.801 1.00 88.62 128 ALA A CA 1
ATOM 1020 C C . ALA A 1 128 ? 3.789 2.643 -18.322 1.00 88.62 128 ALA A C 1
ATOM 1022 O O . ALA A 1 128 ? 4.636 2.979 -19.145 1.00 88.62 128 ALA A O 1
ATOM 1023 N N . ASN A 1 129 ? 3.928 2.904 -17.014 1.00 86.06 129 ASN A N 1
ATOM 1024 C CA . ASN A 1 129 ? 4.907 3.880 -16.510 1.00 86.06 129 ASN A CA 1
ATOM 1025 C C . ASN A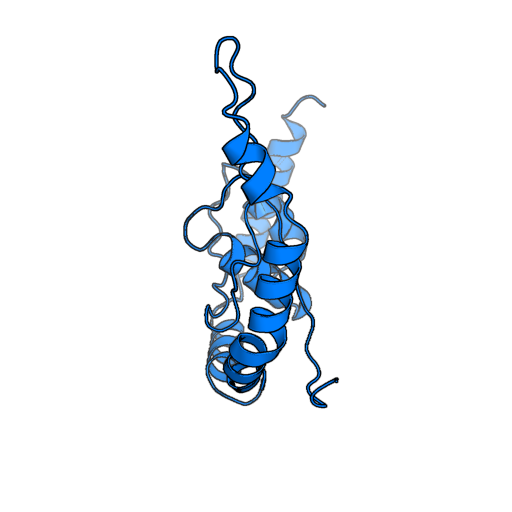 1 129 ? 5.944 3.327 -15.518 1.00 86.06 129 ASN A C 1
ATOM 1027 O O . ASN A 1 129 ? 6.851 4.062 -15.133 1.00 86.06 129 ASN A O 1
ATOM 1031 N N . THR A 1 130 ? 5.819 2.081 -15.049 1.00 82.62 130 THR A N 1
ATOM 1032 C CA . THR A 1 130 ? 6.651 1.580 -13.928 1.00 82.62 130 THR A CA 1
ATOM 1033 C C . THR A 1 130 ? 7.910 0.841 -14.380 1.00 82.62 130 THR A C 1
ATOM 1035 O O . THR A 1 130 ? 8.806 0.608 -13.571 1.00 82.62 130 THR A O 1
ATOM 1038 N N . THR A 1 131 ? 8.014 0.485 -15.660 1.00 81.56 131 THR A N 1
ATOM 1039 C CA . THR A 1 131 ? 9.179 -0.230 -16.188 1.00 81.56 131 THR A CA 1
ATOM 1040 C C . THR A 1 131 ? 10.419 0.659 -16.144 1.00 81.56 131 THR A C 1
ATOM 1042 O O . THR A 1 131 ? 10.454 1.731 -16.745 1.00 81.56 131 THR A O 1
ATOM 1045 N N . ILE A 1 132 ? 11.459 0.193 -15.452 1.00 83.00 132 ILE A N 1
ATOM 1046 C CA . ILE A 1 132 ? 12.761 0.865 -15.397 1.00 83.00 132 ILE A CA 1
ATOM 1047 C C . ILE A 1 132 ? 13.671 0.236 -16.463 1.00 83.00 132 ILE A C 1
ATOM 1049 O O . ILE A 1 132 ? 13.786 -0.991 -16.495 1.00 83.00 132 ILE A O 1
ATOM 1053 N N . PRO A 1 133 ? 14.339 1.032 -17.322 1.00 85.12 133 PRO A N 1
ATOM 1054 C CA . PRO A 1 133 ? 15.302 0.516 -18.289 1.00 85.12 133 PRO A CA 1
ATOM 1055 C C . PRO A 1 133 ? 16.390 -0.344 -17.635 1.00 85.12 133 PRO A C 1
ATOM 1057 O O . PRO A 1 133 ? 16.974 0.041 -16.621 1.00 85.12 133 PRO A O 1
ATOM 1060 N N . GLU A 1 134 ? 16.723 -1.476 -18.257 1.00 82.50 134 GLU A N 1
ATOM 1061 C CA . GLU A 1 134 ? 17.687 -2.451 -17.723 1.00 82.50 134 GLU A CA 1
ATOM 1062 C C . GLU A 1 134 ? 19.063 -1.831 -17.431 1.00 82.50 134 GLU A C 1
ATOM 1064 O O . GLU A 1 134 ? 19.681 -2.129 -16.413 1.00 82.50 134 GLU A O 1
ATOM 1069 N N . ALA A 1 135 ? 19.509 -0.886 -18.264 1.00 83.56 135 ALA A N 1
ATOM 1070 C CA . ALA A 1 135 ? 20.752 -0.152 -18.040 1.00 83.56 135 ALA A CA 1
ATOM 1071 C C . ALA A 1 135 ? 20.775 0.582 -16.684 1.00 83.56 135 ALA A C 1
ATOM 1073 O O . ALA A 1 135 ? 21.779 0.529 -15.976 1.00 83.56 135 ALA A O 1
ATOM 1074 N N . GLN A 1 136 ? 19.660 1.209 -16.290 1.00 84.62 136 GLN A N 1
ATOM 1075 C CA . GLN A 1 136 ? 19.545 1.898 -15.000 1.00 84.62 136 GLN A CA 1
ATOM 1076 C C . GLN A 1 136 ? 19.476 0.903 -13.837 1.00 84.62 136 GLN A C 1
ATOM 1078 O O . GLN A 1 136 ? 20.069 1.137 -12.785 1.00 84.62 136 GLN A O 1
ATOM 1083 N N . LEU A 1 137 ? 18.791 -0.231 -14.021 1.00 84.06 137 LEU A N 1
ATOM 1084 C CA . LEU A 1 137 ? 18.755 -1.297 -13.015 1.00 84.06 137 LEU A CA 1
ATOM 1085 C C . LEU A 1 137 ? 20.154 -1.871 -12.761 1.00 84.06 137 LEU A C 1
ATOM 1087 O O . LEU A 1 137 ? 20.544 -2.042 -11.606 1.00 84.06 137 LEU A O 1
ATOM 1091 N N . ASN A 1 138 ? 20.930 -2.095 -13.822 1.00 85.12 138 ASN A N 1
ATOM 1092 C CA . ASN A 1 138 ? 22.302 -2.587 -13.729 1.00 85.12 138 ASN A CA 1
ATOM 1093 C C . ASN A 1 138 ? 23.223 -1.579 -13.035 1.00 85.12 138 ASN A C 1
ATOM 1095 O O . ASN A 1 138 ? 24.041 -1.970 -12.204 1.00 85.12 138 ASN A O 1
ATOM 1099 N N . GLU A 1 139 ? 23.072 -0.282 -13.310 1.00 85.12 139 GLU A N 1
ATOM 1100 C CA . GLU A 1 139 ? 23.826 0.769 -12.618 1.00 85.12 139 GLU A CA 1
ATOM 1101 C C . GLU A 1 139 ? 23.560 0.762 -11.105 1.00 85.12 139 GLU A C 1
ATOM 1103 O O . GLU A 1 139 ? 24.499 0.788 -10.300 1.00 85.12 139 GLU A O 1
ATOM 1108 N N . VAL A 1 140 ? 22.288 0.659 -10.705 1.00 84.75 140 VAL A N 1
ATOM 1109 C CA . VAL A 1 140 ? 21.894 0.583 -9.292 1.00 84.75 140 VAL A CA 1
ATOM 1110 C C . VAL A 1 140 ? 22.416 -0.701 -8.646 1.00 84.75 140 VAL A C 1
ATOM 1112 O O . VAL A 1 140 ? 22.977 -0.637 -7.551 1.00 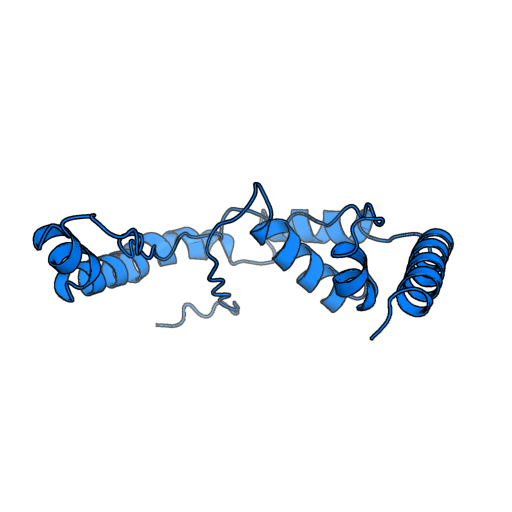84.75 140 VAL A O 1
ATOM 1115 N N . GLY A 1 141 ? 22.291 -1.848 -9.318 1.00 83.06 141 GLY A N 1
ATOM 1116 C CA . GLY A 1 141 ? 22.780 -3.135 -8.824 1.00 83.06 141 GLY A CA 1
ATOM 1117 C C . GLY A 1 141 ? 24.298 -3.157 -8.630 1.00 83.06 141 GLY A C 1
ATOM 1118 O O . GLY A 1 141 ? 24.784 -3.545 -7.567 1.00 83.06 141 GLY A O 1
ATOM 1119 N N . ASN A 1 142 ? 25.055 -2.653 -9.607 1.00 84.56 142 ASN A N 1
ATOM 1120 C CA . ASN A 1 142 ? 26.513 -2.539 -9.522 1.00 84.56 142 ASN A CA 1
ATOM 1121 C C . ASN A 1 142 ? 26.943 -1.605 -8.386 1.00 84.56 142 ASN A C 1
ATOM 1123 O O . ASN A 1 142 ? 27.842 -1.936 -7.611 1.00 84.56 142 ASN A O 1
ATOM 1127 N N . SER A 1 143 ? 26.263 -0.464 -8.245 1.00 83.19 143 SER A N 1
ATOM 1128 C CA . SER A 1 143 ? 26.512 0.489 -7.158 1.00 83.19 143 SER A CA 1
ATOM 1129 C C . SER A 1 143 ? 26.203 -0.114 -5.787 1.00 83.19 143 SER A C 1
ATOM 1131 O O . SER A 1 143 ? 26.935 0.120 -4.824 1.00 83.19 143 SER A O 1
ATOM 1133 N N . TRP A 1 144 ? 25.139 -0.915 -5.693 1.00 82.75 144 TRP A N 1
ATOM 1134 C CA . TRP A 1 144 ? 24.766 -1.618 -4.470 1.00 82.75 144 TRP A CA 1
ATOM 1135 C C . TRP A 1 144 ? 25.812 -2.669 -4.076 1.00 82.75 144 TRP A C 1
ATOM 1137 O O . TRP A 1 144 ? 26.252 -2.665 -2.927 1.00 82.75 144 TRP A O 1
ATOM 1147 N N . ASN A 1 145 ? 26.267 -3.499 -5.022 1.00 83.88 145 ASN A N 1
ATOM 1148 C CA . ASN A 1 145 ? 27.317 -4.498 -4.790 1.00 83.88 145 ASN A CA 1
ATOM 1149 C C . ASN A 1 145 ? 28.620 -3.834 -4.317 1.00 83.88 145 ASN A C 1
ATOM 1151 O O . ASN A 1 145 ? 29.138 -4.165 -3.253 1.00 83.88 145 ASN A O 1
ATOM 1155 N N . ALA A 1 146 ? 29.085 -2.810 -5.041 1.00 82.88 146 ALA A N 1
ATOM 1156 C CA . ALA A 1 146 ? 30.310 -2.085 -4.705 1.00 82.88 146 ALA A CA 1
ATOM 1157 C C . ALA A 1 146 ? 30.251 -1.372 -3.342 1.00 82.88 146 ALA A C 1
ATOM 1159 O O . ALA A 1 146 ? 31.291 -1.127 -2.726 1.00 82.88 146 ALA A O 1
ATOM 1160 N N . TRP A 1 147 ? 29.057 -0.992 -2.875 1.00 79.56 147 TRP A N 1
ATOM 1161 C CA . TRP A 1 147 ? 28.868 -0.462 -1.526 1.00 79.56 147 TRP A CA 1
ATOM 1162 C C . TRP A 1 147 ? 28.886 -1.572 -0.475 1.00 79.56 147 TRP A C 1
ATOM 1164 O O . TRP A 1 147 ? 29.575 -1.429 0.532 1.00 79.56 147 TRP A O 1
ATOM 1174 N N . ASN A 1 148 ? 28.161 -2.666 -0.709 1.00 79.25 148 ASN A N 1
ATOM 1175 C CA . ASN A 1 148 ? 28.054 -3.773 0.237 1.00 79.25 148 ASN A CA 1
ATOM 1176 C C . ASN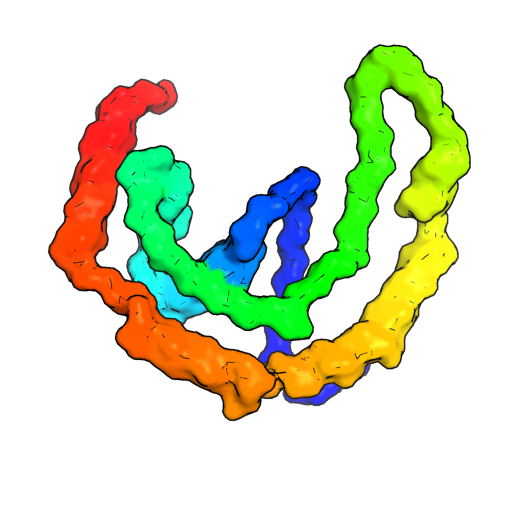 A 1 148 ? 29.420 -4.430 0.509 1.00 79.25 148 ASN A C 1
ATOM 1178 O O . ASN A 1 148 ? 29.717 -4.769 1.648 1.00 79.25 148 ASN A O 1
ATOM 1182 N N . ASP A 1 149 ? 30.289 -4.499 -0.503 1.00 77.56 149 ASP A N 1
ATOM 1183 C CA . ASP A 1 149 ? 31.665 -5.001 -0.371 1.00 77.56 149 ASP A CA 1
ATOM 1184 C C . ASP A 1 149 ? 32.568 -4.104 0.499 1.00 77.56 149 ASP A C 1
ATOM 1186 O O . ASP A 1 149 ? 33.606 -4.548 0.990 1.00 77.56 149 ASP A O 1
ATOM 1190 N N . LYS A 1 150 ? 32.192 -2.835 0.707 1.00 72.38 150 LYS A N 1
ATOM 1191 C CA . LYS A 1 150 ? 32.957 -1.856 1.500 1.00 72.38 150 LYS A CA 1
ATOM 1192 C C . LYS A 1 150 ? 32.473 -1.722 2.944 1.00 72.38 150 LYS A C 1
ATOM 1194 O O . LYS A 1 150 ? 33.132 -1.044 3.731 1.00 72.38 150 LYS A O 1
ATOM 1199 N N . VAL A 1 151 ? 31.329 -2.307 3.298 1.00 69.12 151 VAL A N 1
ATOM 1200 C CA . VAL A 1 151 ? 30.792 -2.248 4.663 1.00 69.12 151 VAL A CA 1
ATOM 1201 C C . VAL A 1 151 ? 31.335 -3.445 5.455 1.00 69.12 151 VAL A C 1
ATOM 1203 O O . VAL A 1 151 ? 31.077 -4.583 5.062 1.00 69.12 151 VAL A O 1
ATOM 1206 N N . PRO A 1 152 ? 32.094 -3.236 6.550 1.00 59.56 152 PRO A N 1
ATOM 1207 C CA . PRO A 1 152 ? 32.515 -4.342 7.405 1.00 59.56 152 PRO A CA 1
ATOM 1208 C C . PRO A 1 152 ? 31.278 -5.027 8.003 1.00 59.56 152 PRO A C 1
ATOM 1210 O O . PRO A 1 152 ? 30.358 -4.345 8.458 1.00 59.56 152 PRO A O 1
ATOM 1213 N N . LYS A 1 153 ? 31.255 -6.363 7.934 1.00 58.19 153 LYS A N 1
ATOM 1214 C CA . LYS A 1 153 ? 30.166 -7.206 8.448 1.00 58.19 153 LYS A CA 1
ATOM 1215 C C . LYS A 1 153 ? 30.058 -7.151 9.966 1.00 58.19 153 LYS A C 1
ATOM 1217 O O . LYS A 1 153 ? 31.125 -7.139 10.620 1.00 58.19 153 LYS A O 1
#

Sequence (153 aa):
MSLGMRYVELSISGESFMLHQIRKMVGTAVAVKRNLLPTDILKWSLNKFSRIVLPLAPSEVLLLRGNDFSARKQPGNKRRPEMHTLVSSKEIIASVDEFYASVLLPRVSKFLDPSESPWREWVNSLDANTTIPEAQLNEVGNSWNAWNDKVPK

Foldseek 3Di:
DDPPFDDDDDDDDDPDDDPLRVQLVVQQVVCCVVVQDPPCCVVLVPDPVDDADGQGHDCLQPDDLDDDPDPPPDPPDPDDVVVVCVRPPPVVNVVSVCCCVPPVCVRSVVVSDCVDPPNVVSVVCSVVPRHDDPVVVVVSVVVVVVVVVVDDD

Organism: Nepenthes gracilis (NCBI:txid150966)

Radius of gyration: 20.81 Å; Cα contacts (8 Å, |Δi|>4): 79; chains: 1; bounding box: 54×24×55 Å